Protein AF-A0A0P9FDI2-F1 (afdb_monomer_lite)

InterPro domains:
  IPR050833 Polysaccharide Biosynthesis and Transport [PTHR30250] (7-114)

Organism: NCBI:txid186479

Secondary structure (DSSP, 8-state):
-HHHHHHHHHHHHHHHHHHHHHHHHHHT-GGGGGGHHHHHHHTHHHHHHHHHHHHHHHHHHTT-HHHHHHHHHHHHHHHHHHHHHHHHHHHHHHHHHHHHHHHHHHHHHHHHHHHHHHHHHT-

Radius of gyration: 17.06 Å; chains: 1; bounding box: 35×31×55 Å

Sequence (123 aa):
MAVGAVLYGLIVLIGLWFFGEVIIRTLFGVDYLAALPLIKVMSLVPLLKSGSFVCVTVILSLNRQKLRVGLQAIVTIVSVIGGFVIIPIFGLYGAVLLYVFIEGLIFFLYTGSVIYLLRGEWK

Foldseek 3Di:
DLVVLQVQLVCQLVCCVVCVVVVCCVPPNDVCPVCSVLSNLCSNLSNLVSLLVVLVVLCVVVVVVVLVVVLVVVLVVQLVVQCVPQCVPPNPSSNSVSSSVSSVSSSVSSVVVSVVVVVVVVD

pLDDT: mean 79.62, std 8.44, range [47.03, 93.0]

Structure (mmCIF, N/CA/C/O backbone):
data_AF-A0A0P9FDI2-F1
#
_entry.id   AF-A0A0P9FDI2-F1
#
loop_
_atom_site.group_PDB
_atom_site.id
_atom_site.type_symbol
_atom_site.label_atom_id
_atom_site.label_alt_id
_atom_site.label_comp_id
_atom_site.label_asym_id
_atom_site.label_entity_id
_atom_site.label_seq_id
_atom_site.pdbx_PDB_ins_code
_atom_site.Cartn_x
_atom_site.Cartn_y
_atom_site.Cartn_z
_atom_site.occupancy
_atom_site.B_iso_or_equiv
_atom_site.auth_seq_id
_atom_site.auth_comp_id
_atom_site.auth_asym_id
_atom_site.auth_atom_id
_atom_site.pdbx_PDB_model_num
ATOM 1 N N . MET A 1 1 ? -17.201 -12.821 3.653 1.00 58.34 1 MET A N 1
ATOM 2 C CA . MET A 1 1 ? -16.628 -11.663 2.924 1.00 58.34 1 MET A CA 1
ATOM 3 C C . MET A 1 1 ? -15.095 -11.674 2.890 1.00 58.34 1 MET A C 1
ATOM 5 O O . MET A 1 1 ? -14.554 -11.520 1.807 1.00 58.34 1 MET A O 1
ATOM 9 N N . ALA A 1 2 ? -14.387 -11.942 3.999 1.00 62.75 2 ALA A N 1
ATOM 10 C CA . ALA A 1 2 ? -12.912 -11.971 4.022 1.00 62.75 2 ALA A CA 1
ATOM 11 C C . ALA A 1 2 ? -12.263 -13.011 3.077 1.00 62.75 2 ALA A C 1
ATOM 13 O O . ALA A 1 2 ? -11.322 -12.688 2.362 1.00 62.75 2 ALA A O 1
ATOM 14 N N . VAL A 1 3 ? -12.811 -14.231 3.008 1.00 67.12 3 VAL A N 1
ATOM 15 C CA . VAL A 1 3 ? -12.283 -15.316 2.151 1.00 67.12 3 VAL A CA 1
ATOM 16 C C . VAL A 1 3 ? -12.328 -14.956 0.660 1.00 67.12 3 VAL A C 1
ATOM 18 O O . VAL A 1 3 ? -11.386 -15.242 -0.069 1.00 67.12 3 VAL A O 1
ATOM 21 N N . GLY A 1 4 ? -13.384 -14.266 0.211 1.00 71.44 4 GLY A N 1
ATOM 22 C CA . GLY A 1 4 ? -13.518 -13.831 -1.185 1.00 71.44 4 GLY A CA 1
ATOM 23 C C . GLY A 1 4 ? -12.494 -12.766 -1.582 1.00 71.44 4 GLY A C 1
ATOM 24 O O . GLY A 1 4 ? -11.965 -12.811 -2.687 1.00 71.44 4 GLY A O 1
ATOM 25 N N . ALA A 1 5 ? -12.157 -11.851 -0.667 1.00 67.88 5 ALA A N 1
ATOM 26 C CA . ALA A 1 5 ? -11.123 -10.848 -0.903 1.00 67.88 5 ALA A CA 1
ATOM 27 C C . ALA A 1 5 ? -9.730 -11.488 -1.004 1.00 67.88 5 ALA A C 1
ATOM 29 O O . ALA A 1 5 ? -8.981 -11.178 -1.925 1.00 67.88 5 ALA A O 1
ATOM 30 N N . VAL A 1 6 ? -9.422 -12.437 -0.113 1.00 70.75 6 VAL A N 1
ATOM 31 C CA . VAL A 1 6 ? -8.155 -13.181 -0.148 1.00 70.75 6 VAL A CA 1
ATOM 32 C C . VAL A 1 6 ? -8.038 -14.001 -1.433 1.00 70.75 6 VAL A C 1
ATOM 34 O O . VAL A 1 6 ? -7.006 -13.930 -2.091 1.00 70.75 6 VAL A O 1
ATOM 37 N N . LEU A 1 7 ? -9.096 -14.718 -1.834 1.00 73.44 7 LEU A N 1
ATOM 38 C CA . LEU A 1 7 ? -9.123 -15.476 -3.090 1.00 73.44 7 LEU A CA 1
ATOM 39 C C . LEU A 1 7 ? -8.945 -14.567 -4.308 1.00 73.44 7 LEU A C 1
ATOM 41 O O . LEU A 1 7 ? -8.152 -14.892 -5.185 1.00 73.44 7 LEU A O 1
ATOM 45 N N . TYR A 1 8 ? -9.615 -13.413 -4.347 1.00 75.06 8 TYR A N 1
ATOM 46 C CA . TYR A 1 8 ? -9.427 -12.430 -5.413 1.00 75.06 8 TYR A CA 1
ATOM 47 C C . TYR A 1 8 ? -7.976 -11.935 -5.475 1.00 75.06 8 TYR A C 1
ATOM 49 O O . TYR A 1 8 ? -7.361 -11.967 -6.538 1.00 75.06 8 TYR A O 1
ATOM 57 N N . GLY A 1 9 ? -7.396 -11.544 -4.334 1.00 70.44 9 GLY A N 1
ATOM 58 C CA . GLY A 1 9 ? -6.001 -11.107 -4.255 1.00 70.44 9 GLY A CA 1
ATOM 59 C C . GLY A 1 9 ? -5.014 -12.182 -4.720 1.00 70.44 9 GLY A C 1
ATOM 60 O O . GLY A 1 9 ? -4.094 -11.881 -5.475 1.00 70.44 9 GLY A O 1
ATOM 61 N N . LEU A 1 10 ? -5.238 -13.439 -4.330 1.00 74.88 10 LEU A N 1
ATOM 62 C CA . LEU A 1 10 ? -4.418 -14.587 -4.729 1.00 74.88 10 LEU A CA 1
ATOM 63 C C . LEU A 1 10 ? -4.541 -14.907 -6.221 1.00 74.88 10 LEU A C 1
ATOM 65 O O . LEU A 1 10 ? -3.525 -15.094 -6.884 1.00 74.88 10 LEU A O 1
ATOM 69 N N . ILE A 1 11 ? -5.763 -14.934 -6.761 1.00 81.56 11 ILE A N 1
ATOM 70 C CA . ILE A 1 11 ? -6.021 -15.208 -8.182 1.00 81.56 11 ILE A CA 1
ATOM 71 C C . ILE A 1 11 ? -5.384 -14.125 -9.053 1.00 81.56 11 ILE A C 1
ATOM 73 O O . ILE A 1 11 ? -4.735 -14.444 -10.045 1.00 81.56 11 ILE A O 1
ATOM 77 N N . VAL A 1 12 ? -5.521 -12.854 -8.671 1.00 75.94 12 VAL A N 1
ATOM 78 C CA . VAL A 1 12 ? -4.928 -11.735 -9.412 1.00 75.94 12 VAL A CA 1
ATOM 79 C C . VAL A 1 12 ? -3.402 -11.763 -9.314 1.00 75.94 12 VAL A C 1
ATOM 81 O O . VAL A 1 12 ? -2.737 -11.558 -10.325 1.00 75.94 12 VAL A O 1
ATOM 84 N N . LEU A 1 13 ? -2.833 -12.075 -8.145 1.00 76.56 13 LEU A N 1
ATOM 85 C CA . LEU A 1 13 ? -1.382 -12.191 -7.975 1.00 76.56 13 LEU A CA 1
ATOM 86 C C . LEU A 1 13 ? -0.802 -13.334 -8.818 1.00 76.56 13 LEU A C 1
ATOM 88 O O . LEU A 1 13 ? 0.151 -13.116 -9.561 1.00 76.56 13 LEU A O 1
ATOM 92 N N . ILE A 1 14 ? -1.395 -14.529 -8.752 1.00 77.50 14 ILE A N 1
ATOM 93 C CA . ILE A 1 14 ? -0.956 -15.696 -9.533 1.00 77.50 14 ILE A CA 1
ATOM 94 C C . ILE A 1 14 ? -1.161 -15.441 -11.031 1.00 77.50 14 ILE A C 1
ATOM 96 O O . ILE A 1 14 ? -0.267 -15.714 -11.833 1.00 77.50 14 ILE A O 1
ATOM 100 N N . GLY A 1 15 ? -2.307 -14.869 -11.404 1.00 75.81 15 GLY A N 1
ATOM 101 C CA . GLY A 1 15 ? -2.647 -14.534 -12.782 1.00 75.81 15 GLY A CA 1
ATOM 102 C C . GLY A 1 15 ? -1.665 -13.540 -13.394 1.00 75.81 15 GLY A C 1
ATOM 103 O O . GLY A 1 15 ? -1.127 -13.802 -14.463 1.00 75.81 15 GLY A O 1
ATOM 104 N N . LEU A 1 16 ? -1.351 -12.438 -12.707 1.00 71.19 16 LEU A N 1
ATOM 105 C CA . LEU A 1 16 ? -0.369 -11.468 -13.200 1.00 71.19 16 LEU A CA 1
ATOM 106 C C . LEU A 1 16 ? 1.062 -12.009 -13.196 1.00 71.19 16 LEU A C 1
ATOM 108 O O . LEU A 1 16 ? 1.839 -11.648 -14.077 1.00 71.19 16 LEU A O 1
ATOM 112 N N . TRP A 1 17 ? 1.424 -12.876 -12.251 1.00 70.88 17 TRP A N 1
ATOM 113 C CA . TRP A 1 17 ? 2.773 -13.437 -12.210 1.00 70.88 17 TRP A CA 1
ATOM 114 C C . TRP A 1 17 ? 3.027 -14.413 -13.366 1.00 70.88 17 TRP A C 1
ATOM 116 O O . TRP A 1 17 ? 4.087 -14.347 -13.990 1.00 70.88 17 TRP A O 1
ATOM 126 N N . PHE A 1 18 ? 2.061 -15.289 -13.671 1.00 72.31 18 PHE A N 1
ATOM 127 C CA . PHE A 1 18 ? 2.186 -16.294 -14.733 1.00 72.31 18 PHE A CA 1
ATOM 128 C C . PHE A 1 18 ? 1.786 -15.774 -16.118 1.00 72.31 18 PHE A C 1
ATOM 130 O O . PHE A 1 18 ? 2.472 -16.058 -17.094 1.00 72.31 18 PHE A O 1
ATOM 137 N N . PHE A 1 19 ? 0.710 -14.991 -16.220 1.00 74.25 19 PHE A N 1
ATOM 138 C CA . PHE A 1 19 ? 0.191 -14.492 -17.500 1.00 74.25 19 PHE A CA 1
ATOM 139 C C . PHE A 1 19 ? 0.591 -13.047 -17.807 1.00 74.25 19 PHE A C 1
ATOM 141 O O . PHE A 1 19 ? 0.256 -12.552 -18.880 1.00 74.25 19 PHE A O 1
ATOM 148 N N . GLY A 1 20 ? 1.331 -12.365 -16.927 1.00 66.25 20 GLY A N 1
ATOM 149 C CA . GLY A 1 20 ? 1.737 -10.972 -17.140 1.00 66.25 20 GLY A CA 1
ATOM 150 C C . GLY A 1 20 ? 2.474 -10.751 -18.462 1.00 66.25 20 GLY A C 1
ATOM 151 O O . GLY A 1 20 ? 2.195 -9.783 -19.162 1.00 66.25 20 GLY A O 1
ATOM 152 N N . GLU A 1 21 ? 3.346 -11.682 -18.860 1.00 67.56 21 GLU A N 1
ATOM 153 C CA . GLU A 1 21 ? 4.055 -11.592 -20.142 1.00 67.56 21 GLU A CA 1
ATOM 154 C C . GLU A 1 21 ? 3.125 -11.728 -21.350 1.00 67.56 21 GLU A C 1
ATOM 156 O O . GLU A 1 21 ? 3.236 -10.956 -22.303 1.00 67.56 21 GLU A O 1
ATOM 161 N N . VAL A 1 22 ? 2.174 -12.661 -21.291 1.00 73.38 22 VAL A N 1
ATOM 162 C CA . VAL A 1 22 ? 1.175 -12.860 -22.347 1.00 73.38 22 VAL A CA 1
ATOM 163 C C . VAL A 1 22 ? 0.291 -11.619 -22.458 1.00 73.38 22 VAL A C 1
ATOM 165 O O . VAL A 1 22 ? 0.114 -11.088 -23.548 1.00 73.38 22 VAL A O 1
ATOM 168 N N . ILE A 1 23 ? -0.196 -11.089 -21.337 1.00 71.50 23 ILE A N 1
ATOM 169 C CA . ILE A 1 23 ? -1.062 -9.903 -21.293 1.00 71.50 23 ILE A CA 1
ATOM 170 C C . ILE A 1 23 ? -0.357 -8.686 -21.911 1.00 71.50 23 ILE A C 1
ATOM 172 O O . ILE A 1 23 ? -0.930 -8.032 -22.780 1.00 71.50 23 ILE A O 1
ATOM 176 N N . ILE A 1 24 ? 0.894 -8.410 -21.524 1.00 70.69 24 ILE A N 1
ATOM 177 C CA . ILE A 1 24 ? 1.653 -7.253 -22.032 1.00 70.69 24 ILE A CA 1
ATOM 178 C C . ILE A 1 24 ? 1.930 -7.400 -23.526 1.00 70.69 24 ILE A C 1
ATOM 180 O O . ILE A 1 24 ? 1.670 -6.470 -24.287 1.00 70.69 24 ILE A O 1
ATOM 184 N N . ARG A 1 25 ? 2.402 -8.572 -23.968 1.00 72.62 25 ARG A N 1
ATOM 185 C CA . ARG A 1 25 ? 2.685 -8.811 -25.390 1.00 72.62 25 ARG A CA 1
ATOM 186 C C . ARG A 1 25 ? 1.435 -8.681 -26.258 1.00 72.62 25 ARG A C 1
ATOM 188 O O . ARG A 1 25 ? 1.541 -8.179 -27.369 1.00 72.62 25 ARG A O 1
ATOM 195 N N . THR A 1 26 ? 0.274 -9.113 -25.759 1.00 75.75 26 THR A N 1
ATOM 196 C CA . THR A 1 26 ? -0.976 -9.113 -26.539 1.00 75.75 26 THR A CA 1
ATOM 197 C C . THR A 1 26 ? -1.648 -7.738 -26.570 1.00 75.75 26 THR A C 1
ATOM 199 O O . THR A 1 26 ? -2.206 -7.365 -27.595 1.00 75.75 26 THR A O 1
ATOM 202 N N . LEU A 1 27 ? -1.600 -6.976 -25.470 1.00 75.88 27 LEU A N 1
ATOM 203 C CA . LEU A 1 27 ? -2.260 -5.665 -25.371 1.00 75.88 27 LEU A CA 1
ATOM 204 C C . LEU A 1 27 ? -1.376 -4.493 -25.809 1.00 75.88 27 LEU A C 1
ATOM 206 O O . LEU A 1 27 ? -1.887 -3.542 -26.389 1.00 75.88 27 LEU A O 1
ATOM 210 N N . PHE A 1 28 ? -0.077 -4.539 -25.503 1.00 73.06 28 PHE A N 1
ATOM 211 C CA . PHE A 1 28 ? 0.841 -3.405 -25.675 1.00 73.06 28 PHE A CA 1
ATOM 212 C C . PHE A 1 28 ? 1.968 -3.677 -26.678 1.00 73.06 28 PHE A C 1
ATOM 214 O O . PHE A 1 28 ? 2.551 -2.734 -27.204 1.00 73.06 28 PHE A O 1
ATOM 221 N N . GLY A 1 29 ? 2.257 -4.942 -26.987 1.00 76.19 29 GLY A N 1
ATOM 222 C CA . GLY A 1 29 ? 3.320 -5.323 -27.917 1.00 76.19 29 GLY A CA 1
ATOM 223 C C . GLY A 1 29 ? 4.679 -5.552 -27.246 1.00 76.19 29 GLY A C 1
ATOM 224 O O . GLY A 1 29 ? 4.844 -5.435 -26.031 1.00 76.19 29 GLY A O 1
ATOM 225 N N . VAL A 1 30 ? 5.665 -5.948 -28.055 1.00 70.88 30 VAL A N 1
ATOM 226 C CA . VAL A 1 30 ? 6.969 -6.470 -27.596 1.00 70.88 30 VAL A CA 1
ATOM 227 C C . VAL A 1 30 ? 7.869 -5.372 -27.007 1.00 70.88 30 VAL A C 1
ATOM 229 O O . VAL A 1 30 ? 8.671 -5.644 -26.115 1.00 70.88 30 VAL A O 1
ATOM 232 N N . ASP A 1 31 ? 7.679 -4.118 -27.419 1.00 69.00 31 ASP A N 1
ATOM 233 C CA . ASP A 1 31 ? 8.459 -2.970 -26.933 1.00 69.00 31 ASP A CA 1
ATOM 234 C C . ASP A 1 31 ? 8.197 -2.643 -25.450 1.00 69.00 31 ASP A C 1
ATOM 236 O O . ASP A 1 31 ? 9.027 -2.032 -24.777 1.00 69.00 31 ASP A O 1
ATOM 240 N N . TYR A 1 32 ? 7.076 -3.118 -24.895 1.00 65.06 32 TYR A N 1
ATOM 241 C CA . TYR A 1 32 ? 6.703 -2.915 -23.491 1.00 65.06 32 TYR A CA 1
ATOM 242 C C . TYR A 1 32 ? 7.176 -4.035 -22.557 1.00 65.06 32 TYR A C 1
ATOM 244 O O . TYR A 1 32 ? 6.870 -4.020 -21.362 1.00 65.06 32 TYR A O 1
ATOM 252 N N . LEU A 1 33 ? 7.987 -4.979 -23.049 1.00 67.06 33 LEU A N 1
ATOM 253 C CA . LEU A 1 33 ? 8.592 -6.016 -22.207 1.00 67.06 33 LEU A CA 1
ATOM 254 C C . LEU A 1 33 ? 9.496 -5.436 -21.106 1.00 67.06 33 LEU A C 1
ATOM 256 O O . LEU A 1 33 ? 9.644 -6.054 -20.057 1.00 67.06 33 LEU A O 1
ATOM 260 N N . ALA A 1 34 ? 10.029 -4.221 -21.269 1.00 73.31 34 ALA A N 1
ATOM 261 C CA . ALA A 1 34 ? 10.771 -3.535 -20.208 1.00 73.31 34 ALA A CA 1
ATOM 262 C C . ALA A 1 34 ? 9.911 -3.205 -18.962 1.00 73.31 34 ALA A C 1
ATOM 264 O O . ALA A 1 34 ? 10.457 -3.000 -17.879 1.00 73.31 34 ALA A O 1
ATOM 265 N N . ALA A 1 35 ? 8.574 -3.192 -19.081 1.00 71.62 35 ALA A N 1
ATOM 266 C CA . ALA A 1 35 ? 7.643 -2.932 -17.978 1.00 71.62 35 ALA A CA 1
ATOM 267 C C . ALA A 1 35 ? 7.263 -4.190 -17.169 1.00 71.62 35 ALA A C 1
ATOM 269 O O . ALA A 1 35 ? 6.697 -4.075 -16.081 1.00 71.62 35 ALA A O 1
ATOM 270 N N . LEU A 1 36 ? 7.599 -5.395 -17.651 1.00 73.38 36 LEU A N 1
ATOM 271 C CA . LEU A 1 36 ? 7.329 -6.659 -16.951 1.00 73.38 36 LEU A CA 1
ATOM 272 C C . LEU A 1 36 ? 7.803 -6.695 -15.488 1.00 73.38 36 LEU A C 1
ATOM 274 O O . LEU A 1 36 ? 7.015 -7.102 -14.630 1.00 73.38 36 LEU A O 1
ATOM 278 N N . PRO A 1 37 ? 9.054 -6.306 -15.160 1.00 76.19 37 PRO A N 1
ATOM 279 C CA . PRO A 1 37 ? 9.517 -6.329 -13.775 1.00 76.19 37 PRO A CA 1
ATOM 280 C C . PRO A 1 37 ? 8.720 -5.368 -12.885 1.00 76.19 37 PRO A C 1
ATOM 282 O O . PRO A 1 37 ? 8.412 -5.711 -11.746 1.00 76.19 37 PRO A O 1
ATOM 285 N N . LEU A 1 38 ? 8.307 -4.211 -13.409 1.00 76.12 38 LEU A N 1
ATOM 286 C CA . LEU A 1 38 ? 7.479 -3.248 -12.679 1.00 76.12 38 LEU A CA 1
ATOM 287 C C . LEU A 1 38 ? 6.077 -3.805 -12.400 1.00 76.12 38 LEU A C 1
ATOM 289 O O . LEU A 1 38 ? 5.563 -3.674 -11.292 1.00 76.12 38 LEU A O 1
ATOM 293 N N . ILE A 1 39 ? 5.485 -4.496 -13.375 1.00 74.62 39 ILE A N 1
ATOM 294 C CA . ILE A 1 39 ? 4.162 -5.115 -13.240 1.00 74.62 39 ILE A CA 1
ATOM 295 C C . ILE A 1 39 ? 4.178 -6.256 -12.213 1.00 74.62 39 ILE A C 1
ATOM 297 O O . ILE A 1 39 ? 3.244 -6.372 -11.420 1.00 74.62 39 ILE A O 1
ATOM 301 N N . LYS A 1 40 ? 5.258 -7.045 -12.152 1.00 76.38 40 LYS A N 1
ATOM 302 C CA . LYS A 1 40 ? 5.444 -8.070 -11.106 1.00 76.38 40 LYS A CA 1
ATOM 303 C C . LYS A 1 40 ? 5.538 -7.470 -9.702 1.00 76.38 40 LYS A C 1
ATOM 305 O O . LYS A 1 40 ? 5.041 -8.054 -8.749 1.00 76.38 40 LYS A O 1
ATOM 310 N N . VAL A 1 41 ? 6.144 -6.294 -9.551 1.00 78.62 41 VAL A N 1
ATOM 311 C CA . VAL A 1 41 ? 6.158 -5.589 -8.259 1.00 78.62 41 VAL A CA 1
ATOM 312 C C . VAL A 1 41 ? 4.758 -5.059 -7.923 1.00 78.62 41 VAL A C 1
ATOM 314 O O . VAL A 1 41 ? 4.295 -5.191 -6.790 1.00 78.62 41 VAL A O 1
ATOM 317 N N . MET A 1 42 ? 4.033 -4.538 -8.916 1.00 76.50 42 MET A N 1
ATOM 318 C CA . MET A 1 42 ? 2.660 -4.057 -8.734 1.00 76.50 42 MET A CA 1
ATOM 319 C C . MET A 1 42 ? 1.637 -5.168 -8.480 1.00 76.50 42 MET A C 1
ATOM 321 O O . MET A 1 42 ? 0.608 -4.890 -7.870 1.00 76.50 42 MET A O 1
ATOM 325 N N . SER A 1 43 ? 1.895 -6.423 -8.859 1.00 76.62 43 SER A N 1
ATOM 326 C CA . SER A 1 43 ? 0.970 -7.532 -8.576 1.00 76.62 43 SER A CA 1
ATOM 327 C C . SER A 1 43 ? 0.832 -7.846 -7.082 1.00 76.62 43 SER A C 1
ATOM 329 O O . SER A 1 43 ? -0.118 -8.521 -6.689 1.00 76.62 43 SER A O 1
ATOM 331 N N . LEU A 1 44 ? 1.729 -7.328 -6.234 1.00 75.69 44 LEU A N 1
ATOM 332 C CA . LEU A 1 44 ? 1.582 -7.381 -4.778 1.00 75.69 44 LEU A CA 1
ATOM 333 C C . LEU A 1 44 ? 0.463 -6.450 -4.271 1.00 75.69 44 LEU A C 1
ATOM 335 O O . LEU A 1 44 ? -0.142 -6.699 -3.227 1.00 75.69 44 LEU A O 1
ATOM 339 N N . VAL A 1 45 ? 0.161 -5.383 -5.018 1.00 82.00 45 VAL A N 1
ATOM 340 C CA . VAL A 1 45 ? -0.818 -4.364 -4.623 1.00 82.00 45 VAL A CA 1
ATOM 341 C C . VAL A 1 45 ? -2.242 -4.910 -4.555 1.00 82.00 45 VAL A C 1
ATOM 343 O O . VAL A 1 45 ? -2.880 -4.687 -3.531 1.00 82.00 45 VAL A O 1
ATOM 346 N N . PRO A 1 46 ? -2.776 -5.638 -5.557 1.00 75.06 46 PRO A N 1
ATOM 347 C CA . PRO A 1 46 ? -4.112 -6.227 -5.470 1.00 75.06 46 PRO A CA 1
ATOM 348 C C . PRO A 1 46 ? -4.331 -7.068 -4.209 1.00 75.06 46 PRO A C 1
ATOM 350 O O . PRO A 1 46 ? -5.407 -7.011 -3.612 1.00 75.06 46 PRO A O 1
ATOM 353 N N . LEU A 1 47 ? -3.303 -7.800 -3.768 1.00 76.12 47 LEU A N 1
ATOM 354 C CA . LEU A 1 47 ? -3.361 -8.587 -2.542 1.00 76.12 47 LEU A CA 1
ATOM 355 C C . LEU A 1 47 ? -3.498 -7.681 -1.309 1.00 76.12 47 LEU A C 1
ATOM 357 O O . LEU A 1 47 ? -4.446 -7.845 -0.540 1.00 76.12 47 LEU A O 1
ATOM 361 N N . LEU A 1 48 ? -2.639 -6.667 -1.168 1.00 79.88 48 LEU A N 1
ATOM 362 C CA . LEU A 1 48 ? -2.724 -5.676 -0.083 1.00 79.88 48 LEU A CA 1
ATOM 363 C C . LEU A 1 48 ? -4.055 -4.905 -0.100 1.00 79.88 48 LEU A C 1
ATOM 365 O O . LEU A 1 48 ? -4.703 -4.722 0.932 1.00 79.88 48 LEU A O 1
ATOM 369 N N . LYS A 1 49 ? -4.515 -4.518 -1.292 1.00 79.19 49 LYS A N 1
ATOM 370 C CA . LYS A 1 49 ? -5.769 -3.794 -1.519 1.00 79.19 49 LYS A CA 1
ATOM 371 C C . LYS A 1 49 ? -6.977 -4.609 -1.076 1.00 79.19 49 LYS A C 1
ATOM 373 O O . LYS A 1 49 ? -7.878 -4.075 -0.431 1.00 79.19 49 LYS A O 1
ATOM 378 N N . SER A 1 50 ? -6.990 -5.901 -1.402 1.00 77.44 50 SER A N 1
ATOM 379 C CA . SER A 1 50 ? -8.078 -6.805 -1.034 1.00 77.44 50 SER A CA 1
ATOM 380 C C . SER A 1 50 ? -8.229 -6.920 0.487 1.00 77.44 50 SER A C 1
ATOM 382 O O . SER A 1 50 ? -9.339 -6.796 1.007 1.00 77.44 50 SER A O 1
ATOM 384 N N . GLY A 1 51 ? -7.118 -7.043 1.220 1.00 78.19 51 GLY A N 1
ATOM 385 C CA . GLY A 1 51 ? -7.123 -7.066 2.683 1.00 78.19 51 GLY A CA 1
ATOM 386 C C . GLY A 1 51 ? -7.551 -5.729 3.297 1.00 78.19 51 GLY A C 1
ATOM 387 O O . GLY A 1 51 ? -8.385 -5.696 4.206 1.00 78.19 51 GLY A O 1
ATOM 388 N N . SER A 1 52 ? -7.056 -4.618 2.746 1.00 81.75 52 SER A N 1
ATOM 389 C CA . SER A 1 52 ? -7.466 -3.264 3.141 1.00 81.75 52 SER A CA 1
ATOM 390 C C . S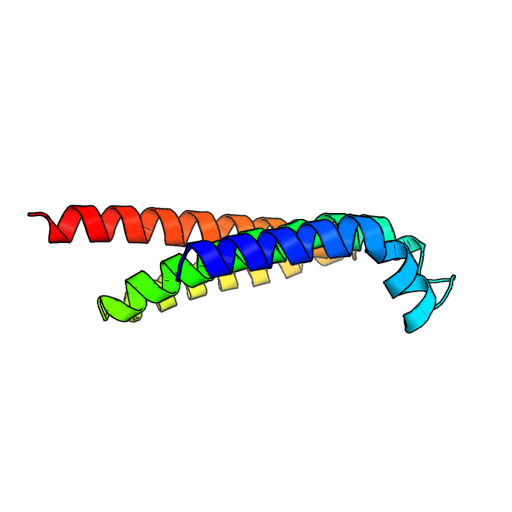ER A 1 52 ? -8.968 -3.050 2.967 1.00 81.75 52 SER A C 1
ATOM 392 O O . SER A 1 52 ? -9.609 -2.446 3.825 1.00 81.75 52 SER A O 1
ATOM 394 N N . PHE A 1 53 ? -9.552 -3.579 1.887 1.00 80.44 53 PHE A N 1
ATOM 395 C CA . PHE A 1 53 ? -10.981 -3.457 1.612 1.00 80.44 53 PHE A CA 1
ATOM 396 C C . PHE A 1 53 ? -11.831 -4.127 2.695 1.00 80.44 53 PHE A C 1
ATOM 398 O O . PHE A 1 53 ? -12.780 -3.518 3.183 1.00 80.44 53 PHE A O 1
ATOM 405 N N . VAL A 1 54 ? -11.448 -5.329 3.141 1.00 83.31 54 VAL A N 1
ATOM 406 C CA . VAL A 1 54 ? -12.134 -6.032 4.240 1.00 83.31 54 VAL A CA 1
ATOM 407 C C . VAL A 1 54 ? -12.088 -5.207 5.526 1.00 83.31 54 VAL A C 1
ATOM 409 O O . VAL A 1 54 ? -13.119 -5.018 6.171 1.00 83.31 54 VAL A O 1
ATOM 412 N N . CYS A 1 55 ? -10.915 -4.674 5.880 1.00 79.75 55 CYS A N 1
ATOM 413 C CA . CYS A 1 55 ? -10.751 -3.842 7.073 1.00 79.75 55 CYS A CA 1
ATOM 414 C C . CYS A 1 55 ? -11.619 -2.578 7.006 1.00 79.75 55 CYS A C 1
ATOM 416 O O . CYS A 1 55 ? -12.285 -2.210 7.9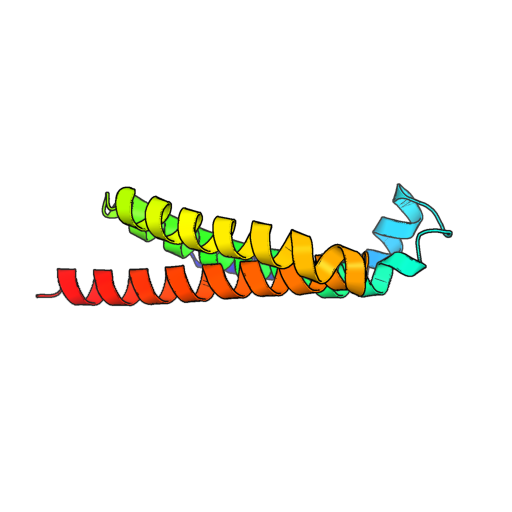73 1.00 79.75 55 CYS A O 1
ATOM 418 N N . VAL A 1 56 ? -11.668 -1.941 5.836 1.00 82.94 56 VAL A N 1
ATOM 419 C CA . VAL A 1 56 ? -12.528 -0.785 5.584 1.00 82.94 56 VAL A CA 1
ATOM 420 C C . VAL A 1 56 ? -14.003 -1.144 5.734 1.00 82.94 56 VAL A C 1
ATOM 422 O O . VAL A 1 56 ? -14.733 -0.376 6.356 1.00 82.94 56 VAL A O 1
ATOM 425 N N . THR A 1 57 ? -14.451 -2.294 5.221 1.00 83.12 57 THR A N 1
ATOM 426 C CA . THR A 1 57 ? -15.836 -2.748 5.404 1.00 83.12 57 THR A CA 1
ATOM 427 C C . THR A 1 57 ? -16.182 -2.865 6.887 1.00 83.12 57 THR A C 1
ATOM 429 O O . THR A 1 57 ? -17.222 -2.358 7.288 1.00 83.12 57 THR A O 1
ATOM 432 N N . VAL A 1 58 ? -15.294 -3.425 7.717 1.00 82.75 58 VAL A N 1
ATOM 433 C CA . VAL A 1 58 ? -15.508 -3.519 9.175 1.00 82.75 58 VAL A CA 1
ATOM 434 C C . VAL A 1 58 ? -15.646 -2.132 9.818 1.00 82.75 58 VAL A C 1
ATOM 436 O O . VAL A 1 58 ? -16.586 -1.893 10.573 1.00 82.75 58 VAL A O 1
ATOM 439 N N . ILE A 1 59 ? -14.764 -1.184 9.481 1.00 82.44 59 ILE A N 1
ATOM 440 C CA . ILE A 1 59 ? -14.824 0.198 10.000 1.00 82.44 59 ILE A CA 1
ATOM 441 C C . ILE A 1 59 ? -16.125 0.900 9.577 1.00 82.44 59 ILE A C 1
ATOM 443 O O . ILE A 1 59 ? -16.716 1.648 10.361 1.00 82.44 59 ILE A O 1
ATOM 447 N N . LEU A 1 60 ? -16.573 0.669 8.339 1.00 83.88 60 LEU A N 1
ATOM 448 C CA . LEU A 1 60 ? -17.826 1.212 7.817 1.00 83.88 60 LEU A CA 1
ATOM 449 C C . LEU A 1 60 ? -19.045 0.598 8.513 1.00 83.88 60 LEU A C 1
ATOM 451 O O . LEU A 1 60 ? -19.957 1.341 8.868 1.00 83.88 60 LEU A O 1
ATOM 455 N N . SER A 1 61 ? -19.039 -0.713 8.768 1.00 84.25 61 SER A N 1
ATOM 456 C CA . SER A 1 61 ? -20.094 -1.403 9.521 1.00 84.25 61 SER A CA 1
ATOM 457 C C . SER A 1 61 ? -20.225 -0.886 10.957 1.00 84.25 61 SER A C 1
ATOM 459 O O . SER A 1 61 ? -21.329 -0.837 11.482 1.00 84.25 61 SER A O 1
ATOM 461 N N . LEU A 1 62 ? -19.124 -0.431 11.563 1.00 83.00 62 LEU A N 1
ATOM 462 C CA . LEU A 1 62 ? -19.094 0.186 12.899 1.00 83.00 62 LEU A CA 1
ATOM 463 C C . LEU A 1 62 ? -19.407 1.698 12.867 1.00 83.00 62 LEU A C 1
ATOM 465 O O . LEU A 1 62 ? -19.251 2.400 13.864 1.00 83.00 62 LEU A O 1
ATOM 469 N N . ASN A 1 63 ? -19.824 2.224 11.710 1.00 82.69 63 ASN A N 1
ATOM 470 C CA . ASN A 1 63 ? -20.167 3.627 11.467 1.00 82.69 63 ASN A CA 1
ATOM 471 C C . ASN A 1 63 ? -19.045 4.636 11.816 1.00 82.69 63 ASN A C 1
ATOM 473 O O . ASN A 1 63 ? -19.281 5.825 12.037 1.00 82.69 63 ASN A O 1
ATOM 477 N N . ARG A 1 64 ? -17.779 4.192 11.829 1.00 82.31 64 ARG A N 1
ATOM 478 C CA . ARG A 1 64 ? -16.597 5.020 12.141 1.00 82.31 64 ARG A CA 1
ATOM 479 C C . ARG A 1 64 ? -15.962 5.612 10.881 1.00 82.31 64 ARG A C 1
ATOM 481 O O . ARG A 1 64 ? -14.744 5.604 10.707 1.00 82.31 64 ARG A O 1
ATOM 488 N N . GLN A 1 65 ? -16.783 6.186 10.004 1.00 82.81 65 GLN A N 1
ATOM 489 C CA . GLN A 1 65 ? -16.341 6.744 8.716 1.00 82.81 65 GLN A CA 1
ATOM 490 C C . GLN A 1 65 ? -15.263 7.829 8.874 1.00 82.81 65 GLN A C 1
ATOM 492 O O . GLN A 1 65 ? -14.314 7.875 8.094 1.00 82.81 65 GLN A O 1
ATOM 497 N N . LYS A 1 66 ? -15.353 8.649 9.932 1.00 83.06 66 LYS A N 1
ATOM 498 C CA . LYS A 1 66 ? -14.365 9.698 10.243 1.00 83.06 66 LYS A CA 1
ATOM 499 C C . LYS A 1 66 ? -12.947 9.140 10.416 1.00 83.06 66 LYS A C 1
ATOM 501 O O . LYS A 1 66 ? -11.992 9.755 9.956 1.00 83.06 66 LYS A O 1
ATOM 506 N N . LEU A 1 67 ? -12.817 7.960 11.028 1.00 82.75 67 LEU A N 1
ATOM 507 C CA . LEU A 1 67 ? -11.528 7.306 11.264 1.00 82.75 67 LEU A CA 1
ATOM 508 C C . LEU A 1 67 ? -10.913 6.857 9.929 1.00 82.75 67 LEU A C 1
ATOM 510 O O . LEU A 1 67 ? -9.755 7.151 9.647 1.00 82.75 67 LEU A O 1
ATOM 514 N N . ARG A 1 68 ? -11.722 6.259 9.045 1.00 83.19 68 ARG A N 1
ATOM 515 C CA . ARG A 1 68 ? -11.295 5.889 7.687 1.00 83.19 68 ARG A CA 1
ATOM 516 C C . ARG A 1 68 ? -10.782 7.094 6.893 1.00 83.19 68 ARG A C 1
ATOM 518 O O . ARG A 1 68 ? -9.733 6.990 6.261 1.00 83.19 68 ARG A O 1
ATOM 525 N N . VAL A 1 69 ? -11.520 8.207 6.917 1.00 87.56 69 VAL A N 1
ATOM 526 C CA . VAL A 1 69 ? -11.154 9.440 6.199 1.00 87.56 69 VAL A CA 1
ATOM 527 C C . VAL A 1 69 ? -9.864 10.034 6.762 1.00 87.56 69 VAL A C 1
ATOM 529 O O . VAL A 1 69 ? -8.992 10.401 5.983 1.00 87.56 69 VAL A O 1
ATOM 532 N N . GLY A 1 70 ? -9.702 10.063 8.089 1.00 88.31 70 GLY A N 1
ATOM 533 C CA . GLY A 1 70 ? -8.475 10.545 8.729 1.00 88.31 70 GLY A CA 1
ATOM 534 C C . GLY A 1 70 ? -7.235 9.749 8.312 1.00 88.31 70 GLY A C 1
ATOM 535 O O . GLY A 1 70 ? -6.240 10.334 7.893 1.00 88.31 70 GLY A O 1
ATOM 536 N N . LEU A 1 71 ? -7.312 8.414 8.341 1.00 88.12 71 LEU A N 1
ATOM 537 C CA . LEU A 1 71 ? -6.205 7.552 7.906 1.00 88.12 71 LEU A CA 1
ATOM 538 C C . LEU A 1 71 ? -5.898 7.716 6.416 1.00 88.12 71 LEU A C 1
ATOM 540 O O . LEU A 1 71 ? -4.735 7.824 6.035 1.00 88.12 71 LEU A O 1
ATOM 544 N N . GLN A 1 72 ? -6.936 7.774 5.576 1.00 89.31 72 GLN A N 1
ATOM 545 C CA . GLN A 1 72 ? -6.775 7.978 4.138 1.00 89.31 72 GLN A CA 1
ATOM 546 C C . GLN A 1 72 ? -6.113 9.327 3.845 1.00 89.31 72 GLN A C 1
ATOM 548 O O . GLN A 1 72 ? -5.231 9.386 2.998 1.00 89.31 72 GLN A O 1
ATOM 553 N N . ALA A 1 73 ? -6.495 10.389 4.559 1.00 90.94 73 ALA A N 1
ATOM 554 C CA . ALA A 1 73 ? -5.918 11.715 4.384 1.00 90.94 73 ALA A CA 1
ATOM 555 C C . ALA A 1 73 ? -4.418 11.727 4.709 1.00 90.94 73 ALA A C 1
ATOM 557 O O . ALA A 1 73 ? -3.629 12.235 3.916 1.00 90.94 73 ALA A O 1
ATOM 558 N N . ILE A 1 74 ? -4.015 11.106 5.825 1.00 90.12 74 ILE A N 1
ATOM 559 C CA . ILE A 1 74 ? -2.599 10.972 6.201 1.00 90.12 74 ILE A CA 1
ATOM 560 C C . ILE A 1 74 ? -1.830 10.239 5.099 1.00 90.12 74 ILE A C 1
ATOM 562 O O . ILE A 1 74 ? -0.814 10.735 4.616 1.00 90.12 74 ILE A O 1
ATOM 566 N N . VAL A 1 75 ? -2.335 9.086 4.654 1.00 91.25 75 VAL A N 1
ATOM 567 C CA . VAL A 1 75 ? -1.685 8.288 3.608 1.00 91.25 75 VAL A CA 1
ATOM 568 C C . VAL A 1 75 ? -1.600 9.054 2.286 1.00 91.25 75 VAL A C 1
ATOM 570 O O . VAL A 1 75 ? -0.569 9.010 1.621 1.00 91.25 75 VAL A O 1
ATOM 573 N N . THR A 1 76 ? -2.639 9.801 1.912 1.00 91.12 76 THR A N 1
ATOM 574 C CA . THR A 1 76 ? -2.630 10.632 0.702 1.00 91.12 76 THR A CA 1
ATOM 575 C C . THR A 1 76 ? -1.601 11.758 0.794 1.00 91.12 76 THR A C 1
ATOM 577 O O . THR A 1 76 ? -0.904 12.007 -0.184 1.00 91.12 76 THR A O 1
ATOM 580 N N . ILE A 1 77 ? -1.429 12.398 1.953 1.00 93.00 77 ILE A N 1
ATOM 581 C CA . ILE A 1 77 ? -0.380 13.412 2.144 1.00 93.00 77 ILE A CA 1
ATOM 582 C C . ILE A 1 77 ? 1.007 12.783 1.970 1.00 93.00 77 ILE A C 1
ATOM 584 O O . ILE A 1 77 ? 1.819 13.301 1.203 1.00 93.00 77 ILE A O 1
ATOM 588 N N . VAL A 1 78 ? 1.258 11.633 2.607 1.00 91.56 78 VAL A N 1
ATOM 589 C CA . VAL A 1 78 ? 2.516 10.887 2.426 1.00 91.56 78 VAL A CA 1
ATOM 590 C C . VAL A 1 78 ? 2.712 10.504 0.957 1.00 91.56 78 VAL A C 1
ATOM 592 O O . VAL A 1 78 ? 3.821 10.611 0.442 1.00 91.56 78 VAL A O 1
ATOM 595 N N . SER A 1 79 ? 1.636 10.134 0.257 1.00 90.62 79 SER A N 1
ATOM 596 C CA . SER A 1 79 ? 1.673 9.810 -1.169 1.00 90.62 79 SER A CA 1
ATOM 597 C C . SER A 1 79 ? 2.100 10.970 -2.041 1.00 90.62 79 SER A C 1
ATOM 599 O O . SER A 1 79 ? 2.911 10.786 -2.945 1.00 90.62 79 SER A O 1
ATOM 601 N N . VAL A 1 80 ? 1.530 12.146 -1.805 1.00 91.94 80 VAL A N 1
ATOM 602 C CA . VAL A 1 80 ? 1.808 13.330 -2.614 1.00 91.94 80 VAL A CA 1
ATOM 603 C C . VAL A 1 80 ? 3.237 13.796 -2.365 1.00 91.94 80 VAL A C 1
ATOM 605 O O . VAL A 1 80 ? 3.986 13.983 -3.320 1.00 91.94 80 VAL A O 1
ATOM 608 N N . ILE A 1 81 ? 3.648 13.903 -1.098 1.00 92.12 81 ILE A N 1
ATOM 609 C CA . ILE A 1 81 ? 5.008 14.321 -0.733 1.00 92.12 81 ILE A CA 1
ATOM 610 C C . ILE A 1 81 ? 6.034 13.315 -1.259 1.00 92.12 81 ILE A C 1
ATOM 612 O O . ILE A 1 81 ? 6.993 13.697 -1.927 1.00 92.12 81 ILE A O 1
ATOM 616 N N . GLY A 1 82 ? 5.809 12.022 -1.012 1.00 87.06 82 GLY A N 1
ATOM 617 C CA . GLY A 1 82 ? 6.671 10.957 -1.513 1.00 87.06 82 GLY A CA 1
ATOM 618 C C . GLY A 1 82 ? 6.761 10.970 -3.036 1.00 87.06 82 GLY A C 1
ATOM 619 O O . GLY A 1 82 ? 7.850 10.812 -3.578 1.00 87.06 82 GLY A O 1
ATOM 620 N N . GLY A 1 83 ? 5.650 11.229 -3.732 1.00 88.06 83 GLY A N 1
ATOM 621 C CA . GLY A 1 83 ? 5.610 11.305 -5.191 1.00 88.06 83 GLY A CA 1
ATOM 622 C C . GLY A 1 83 ? 6.452 12.458 -5.721 1.00 88.06 83 GLY A C 1
ATOM 623 O O . GLY A 1 83 ? 7.298 12.253 -6.586 1.00 88.06 83 GLY A O 1
ATOM 624 N N . PHE A 1 84 ? 6.293 13.651 -5.149 1.00 89.44 84 PHE A N 1
ATOM 625 C CA . PHE A 1 84 ? 7.075 14.824 -5.539 1.00 89.44 84 PHE A CA 1
ATOM 626 C C . PHE A 1 84 ? 8.582 14.656 -5.320 1.00 89.44 84 PHE A C 1
ATOM 628 O O . PHE A 1 84 ? 9.358 15.231 -6.074 1.00 89.44 84 PHE A O 1
ATOM 635 N N . VAL A 1 85 ? 9.005 13.874 -4.323 1.00 89.38 85 VAL A N 1
ATOM 636 C CA . VAL A 1 85 ? 10.430 13.660 -4.019 1.00 89.38 85 VAL A CA 1
ATOM 637 C C . VAL A 1 85 ? 11.019 12.481 -4.799 1.00 89.38 85 VAL A C 1
ATOM 639 O O . VAL A 1 85 ? 12.110 12.586 -5.351 1.00 89.38 85 VAL A O 1
ATOM 642 N N . ILE A 1 86 ? 10.318 11.348 -4.861 1.00 86.44 86 ILE A N 1
ATOM 643 C CA . ILE A 1 86 ? 10.871 10.084 -5.372 1.00 86.44 86 ILE A CA 1
ATOM 644 C C . ILE A 1 86 ? 10.779 9.994 -6.898 1.00 86.44 86 ILE A C 1
ATOM 646 O O . ILE A 1 86 ? 11.701 9.475 -7.527 1.00 86.44 86 ILE A O 1
ATOM 650 N N . ILE A 1 87 ? 9.706 10.513 -7.506 1.00 85.56 87 ILE A N 1
ATOM 651 C CA . ILE A 1 87 ? 9.512 10.471 -8.964 1.00 85.56 87 ILE A CA 1
ATOM 652 C C . ILE A 1 87 ? 10.628 11.209 -9.726 1.00 85.56 87 ILE A C 1
ATOM 654 O O . ILE A 1 87 ? 11.144 10.623 -10.677 1.00 85.56 87 ILE A O 1
ATOM 658 N N . PRO A 1 88 ? 11.070 12.429 -9.350 1.00 84.44 88 PRO A N 1
ATOM 659 C CA . PRO A 1 88 ? 12.145 13.097 -10.088 1.00 84.44 88 PRO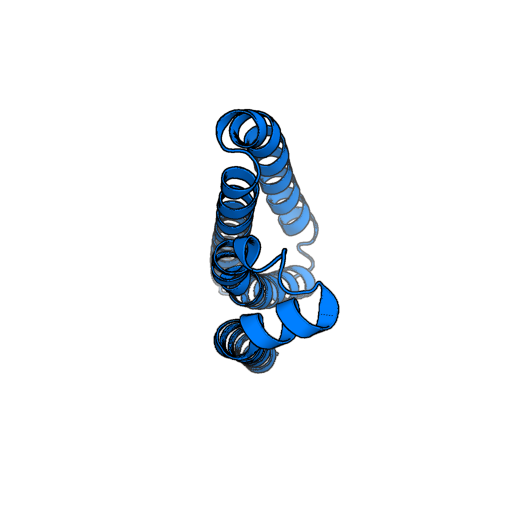 A CA 1
ATOM 660 C C . PRO A 1 88 ? 13.517 12.424 -9.931 1.00 84.44 88 PRO A C 1
ATOM 662 O O . PRO A 1 88 ? 14.359 12.585 -10.808 1.00 84.44 88 PRO A O 1
ATOM 665 N N . ILE A 1 89 ? 13.752 11.665 -8.853 1.00 85.88 89 ILE A N 1
ATOM 666 C CA . ILE A 1 89 ? 15.051 11.022 -8.584 1.00 85.88 89 ILE A CA 1
ATOM 667 C C . ILE A 1 89 ? 15.133 9.627 -9.222 1.00 85.88 89 ILE A C 1
ATOM 669 O O . ILE A 1 89 ? 16.136 9.285 -9.840 1.00 85.88 89 ILE A O 1
ATOM 673 N N . PHE A 1 90 ? 14.083 8.812 -9.076 1.00 81.06 90 PHE A N 1
ATOM 674 C CA . PHE A 1 90 ? 14.073 7.392 -9.466 1.00 81.06 90 PHE A CA 1
ATOM 675 C C . PHE A 1 90 ? 13.158 7.084 -10.662 1.00 81.06 90 PHE A C 1
ATOM 677 O O . PHE A 1 90 ? 13.033 5.925 -11.073 1.00 81.06 90 PHE A O 1
ATOM 684 N N . GLY A 1 91 ? 12.487 8.099 -11.210 1.00 83.19 91 GLY A N 1
ATOM 685 C CA . GLY A 1 91 ? 11.588 7.961 -12.347 1.00 83.19 91 GLY A CA 1
ATOM 686 C C . GLY A 1 91 ? 10.473 6.942 -12.099 1.00 83.19 91 GLY A C 1
ATOM 687 O O . GLY A 1 91 ? 9.840 6.893 -11.042 1.00 83.19 91 GLY A O 1
ATOM 688 N N . LEU A 1 92 ? 10.242 6.096 -13.101 1.00 81.12 92 LEU A N 1
ATOM 689 C CA . LEU A 1 92 ? 9.123 5.151 -13.153 1.00 81.12 92 LEU A CA 1
ATOM 690 C C . LEU A 1 92 ? 9.250 4.017 -12.116 1.00 81.12 92 LEU A C 1
ATOM 692 O O . LEU A 1 92 ? 8.256 3.615 -11.514 1.00 81.12 92 LEU A O 1
ATOM 696 N N . TYR A 1 93 ? 10.475 3.562 -11.831 1.00 80.44 93 TYR A N 1
ATOM 697 C CA . TYR A 1 93 ? 10.737 2.575 -10.775 1.00 80.44 93 TYR A CA 1
ATOM 698 C C . TYR A 1 93 ? 10.421 3.124 -9.381 1.00 80.44 93 TYR A C 1
ATOM 700 O O . TYR A 1 93 ? 9.811 2.430 -8.566 1.00 80.44 93 TYR A O 1
ATOM 708 N N . GLY A 1 94 ? 10.781 4.385 -9.126 1.00 80.75 94 GLY A N 1
ATOM 709 C CA . GLY A 1 94 ? 10.461 5.067 -7.874 1.00 80.75 94 GLY A CA 1
ATOM 710 C C . GLY A 1 94 ? 8.959 5.201 -7.643 1.00 80.75 94 GLY A C 1
ATOM 711 O O . GLY A 1 94 ? 8.483 4.947 -6.539 1.00 80.75 94 GLY A O 1
ATOM 712 N N . ALA A 1 95 ? 8.203 5.528 -8.695 1.00 83.06 95 ALA A N 1
ATOM 713 C CA . ALA A 1 95 ? 6.747 5.624 -8.629 1.00 83.06 95 ALA A CA 1
ATOM 714 C C . ALA A 1 95 ? 6.094 4.287 -8.238 1.00 83.06 95 ALA A C 1
ATOM 716 O O . ALA A 1 95 ? 5.212 4.252 -7.380 1.00 83.06 95 ALA A O 1
ATOM 717 N N . VAL A 1 96 ? 6.555 3.179 -8.827 1.00 84.94 96 VAL A N 1
ATOM 718 C CA . VAL A 1 96 ? 6.029 1.841 -8.526 1.00 84.94 96 VAL A CA 1
ATOM 719 C C . VAL A 1 96 ? 6.350 1.416 -7.096 1.00 84.94 96 VAL A C 1
ATOM 721 O O . VAL A 1 96 ? 5.453 0.970 -6.382 1.00 84.94 96 VAL A O 1
ATOM 724 N N . LEU A 1 97 ? 7.596 1.591 -6.647 1.00 85.00 97 LEU A N 1
ATOM 725 C CA . LEU A 1 97 ? 7.988 1.254 -5.275 1.00 85.00 97 LEU A CA 1
ATOM 726 C C . LEU A 1 97 ? 7.229 2.086 -4.241 1.00 85.00 97 LEU A C 1
ATOM 728 O O . LEU A 1 97 ? 6.738 1.539 -3.255 1.00 85.00 97 LEU A O 1
ATOM 732 N N . LEU A 1 98 ? 7.083 3.389 -4.490 1.00 87.69 98 LEU A N 1
ATOM 733 C CA . LEU A 1 98 ? 6.295 4.271 -3.640 1.00 87.69 98 LEU A CA 1
ATOM 734 C C . LEU A 1 98 ? 4.837 3.805 -3.558 1.00 87.69 98 LEU A C 1
ATOM 736 O O . LEU A 1 98 ? 4.262 3.775 -2.475 1.00 87.69 98 LEU A O 1
ATOM 740 N N . TYR A 1 99 ? 4.245 3.403 -4.680 1.00 86.50 99 TYR A N 1
ATOM 741 C CA . TYR A 1 99 ? 2.869 2.923 -4.702 1.00 86.50 99 TYR A CA 1
ATOM 742 C C . TYR A 1 99 ? 2.682 1.640 -3.880 1.00 86.50 99 TYR A C 1
ATOM 744 O O . TYR A 1 99 ? 1.762 1.562 -3.065 1.00 86.50 99 TYR A O 1
ATOM 752 N N . VAL A 1 100 ? 3.589 0.664 -4.017 1.00 87.19 100 VAL A N 1
ATOM 753 C CA . VAL A 1 100 ? 3.574 -0.551 -3.181 1.00 87.19 100 VAL A CA 1
ATOM 754 C C . VAL A 1 100 ? 3.750 -0.204 -1.706 1.00 87.19 100 VAL A C 1
ATOM 756 O O . VAL A 1 100 ? 3.034 -0.738 -0.861 1.00 87.19 100 VAL A O 1
ATOM 759 N N . PHE A 1 101 ? 4.664 0.716 -1.388 1.00 89.50 101 PHE A N 1
ATOM 760 C CA . PHE A 1 101 ? 4.888 1.168 -0.019 1.00 89.50 101 PHE A CA 1
ATOM 761 C C . PHE A 1 101 ? 3.631 1.800 0.588 1.00 89.50 101 PHE A C 1
ATOM 763 O O . PHE A 1 101 ? 3.278 1.498 1.724 1.00 89.50 101 PHE A O 1
ATOM 770 N N . ILE A 1 102 ? 2.920 2.630 -0.172 1.00 90.19 102 ILE A N 1
ATOM 771 C CA . ILE A 1 102 ? 1.699 3.311 0.274 1.00 90.19 102 ILE A CA 1
ATOM 772 C C . ILE A 1 102 ? 0.554 2.331 0.491 1.00 90.19 102 ILE A C 1
ATOM 774 O O . ILE A 1 102 ? -0.174 2.449 1.476 1.00 90.19 102 ILE A O 1
ATOM 778 N N . GLU A 1 103 ? 0.408 1.346 -0.391 1.00 86.69 103 GLU A N 1
ATOM 779 C CA . GLU A 1 103 ? -0.590 0.291 -0.213 1.00 86.69 103 GLU A CA 1
ATOM 780 C C . GLU A 1 103 ? -0.248 -0.638 0.957 1.00 86.69 103 GLU A C 1
ATOM 782 O O . GLU A 1 103 ? -1.136 -1.077 1.686 1.00 86.69 103 GLU A O 1
ATOM 787 N N . GLY A 1 104 ? 1.037 -0.875 1.221 1.00 87.69 104 GLY A N 1
ATOM 788 C CA . GLY A 1 104 ? 1.472 -1.533 2.451 1.00 87.69 104 GLY A CA 1
ATOM 789 C C . GLY A 1 104 ? 1.125 -0.699 3.685 1.00 87.69 104 GLY A C 1
ATOM 790 O O . GLY A 1 104 ? 0.505 -1.195 4.626 1.00 87.69 104 GLY A O 1
ATOM 791 N N . LEU A 1 105 ? 1.468 0.589 3.664 1.00 89.56 105 LEU A N 1
ATOM 792 C CA . LEU A 1 105 ? 1.227 1.526 4.757 1.00 89.56 105 LEU A CA 1
ATOM 793 C C . LEU A 1 105 ? -0.265 1.586 5.109 1.00 89.56 105 LEU A C 1
ATOM 795 O O . LEU A 1 105 ? -0.633 1.380 6.266 1.00 89.56 105 LEU A O 1
ATOM 799 N N . ILE A 1 106 ? -1.139 1.792 4.118 1.00 88.88 106 ILE A N 1
ATOM 800 C CA . ILE A 1 106 ? -2.582 1.880 4.360 1.00 88.88 106 ILE A CA 1
ATOM 801 C C . ILE A 1 106 ? -3.154 0.572 4.913 1.00 88.88 106 ILE A C 1
ATOM 803 O O . ILE A 1 106 ? -3.997 0.604 5.812 1.00 88.88 106 ILE A O 1
ATOM 807 N N . PHE A 1 107 ? -2.651 -0.570 4.440 1.00 86.19 107 PHE A N 1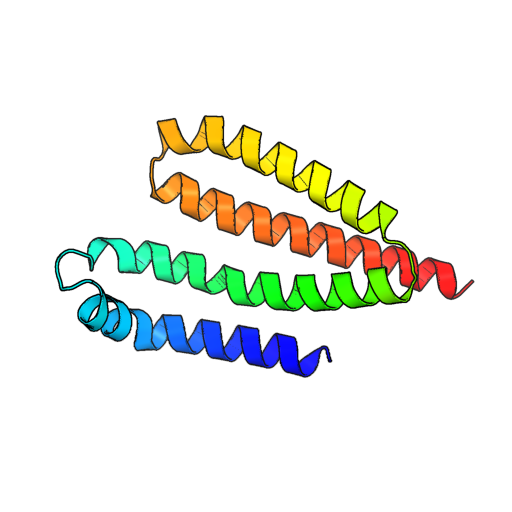
ATOM 808 C CA . PHE A 1 107 ? -3.048 -1.882 4.933 1.00 86.19 107 PHE A CA 1
ATOM 809 C C . PHE A 1 107 ? -2.706 -2.059 6.417 1.00 86.19 107 PHE A C 1
ATOM 811 O O . PHE A 1 107 ? -3.564 -2.473 7.204 1.00 86.19 107 PHE A O 1
ATOM 818 N N . PHE A 1 108 ? -1.494 -1.680 6.831 1.00 88.62 108 PHE A N 1
ATOM 819 C CA . PHE A 1 108 ? -1.088 -1.726 8.238 1.00 88.62 108 PHE A CA 1
ATOM 820 C C . PHE A 1 108 ? -1.924 -0.787 9.117 1.00 88.62 108 PHE A C 1
ATOM 822 O O . PHE A 1 108 ? -2.406 -1.203 10.173 1.00 88.62 108 PHE A O 1
ATOM 829 N N . LEU A 1 109 ? -2.157 0.452 8.673 1.00 87.38 109 LEU A N 1
ATOM 830 C CA . LEU A 1 109 ? -2.963 1.438 9.404 1.00 87.38 109 LEU A CA 1
ATOM 831 C C . LEU A 1 109 ? -4.419 0.983 9.583 1.00 87.38 109 LEU A C 1
ATOM 833 O O . LEU A 1 109 ? -4.978 1.115 10.677 1.00 87.38 109 LEU A O 1
ATOM 837 N N . TYR A 1 110 ? -5.033 0.412 8.544 1.00 85.31 110 TYR A N 1
A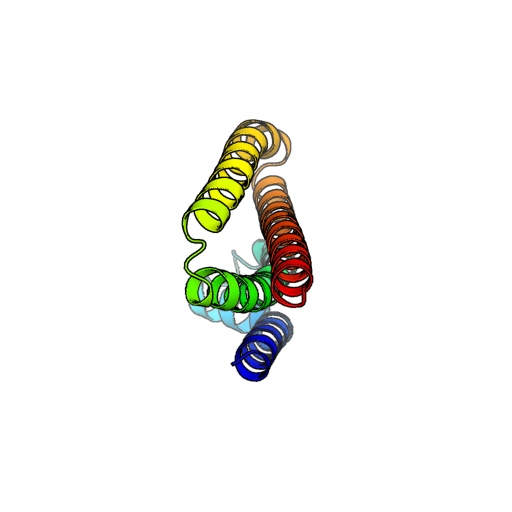TOM 838 C CA . TYR A 1 110 ? -6.388 -0.128 8.645 1.00 85.31 110 TYR A CA 1
ATOM 839 C C . TYR A 1 110 ? -6.459 -1.376 9.518 1.00 85.31 110 TYR A C 1
ATOM 841 O O . TYR A 1 110 ? -7.353 -1.459 10.361 1.00 85.31 110 TYR A O 1
ATOM 849 N N . THR A 1 111 ? -5.508 -2.300 9.386 1.00 85.25 111 THR A N 1
ATOM 850 C CA . THR A 1 111 ? -5.461 -3.507 10.223 1.00 85.25 111 THR A CA 1
ATOM 851 C C . THR A 1 111 ? -5.324 -3.140 11.703 1.00 85.25 111 THR A C 1
ATOM 853 O O . THR A 1 111 ? -6.104 -3.607 12.531 1.00 85.25 111 THR A O 1
ATOM 856 N N . GLY A 1 112 ? -4.401 -2.232 12.042 1.00 86.06 112 GLY A N 1
ATOM 857 C CA . GLY A 1 112 ? -4.219 -1.756 13.416 1.00 86.06 112 GLY A CA 1
ATOM 858 C C . GLY A 1 112 ? -5.461 -1.057 13.975 1.00 86.06 112 GLY A C 1
ATOM 859 O O . GLY A 1 112 ? -5.847 -1.293 15.120 1.00 86.06 112 GLY A O 1
ATOM 860 N N . SER A 1 113 ? -6.139 -0.257 13.149 1.00 83.94 113 SER A N 1
ATOM 861 C CA . SER A 1 113 ? -7.363 0.448 13.547 1.00 83.94 113 SER A CA 1
ATOM 862 C C . SER A 1 113 ? -8.530 -0.499 13.804 1.00 83.94 113 SER A C 1
ATOM 864 O O . SER A 1 113 ? -9.256 -0.309 14.775 1.00 83.94 113 SER A O 1
ATOM 866 N N . VAL A 1 114 ? -8.692 -1.543 12.985 1.00 84.50 114 VAL A N 1
ATOM 867 C CA . VAL A 1 114 ? -9.710 -2.583 13.199 1.00 84.50 114 VAL A CA 1
ATOM 868 C C . VAL A 1 114 ? -9.441 -3.363 14.485 1.00 84.50 114 VAL A C 1
ATOM 870 O O . VAL A 1 114 ? -10.367 -3.560 15.266 1.00 84.50 114 VAL A O 1
ATOM 873 N N . ILE A 1 115 ? -8.189 -3.754 14.746 1.00 84.06 115 ILE A N 1
ATOM 874 C CA . ILE A 1 115 ? -7.813 -4.455 15.986 1.00 84.06 115 ILE A CA 1
ATOM 875 C C . ILE A 1 115 ? -8.113 -3.584 17.212 1.00 84.06 115 ILE A C 1
ATOM 877 O O . ILE A 1 115 ? -8.682 -4.071 18.189 1.00 84.06 115 ILE A O 1
ATOM 881 N N . TYR A 1 116 ? -7.764 -2.295 17.160 1.00 84.25 116 TYR A N 1
ATOM 882 C CA . TYR A 1 116 ? -8.057 -1.358 18.242 1.00 84.25 116 TYR A CA 1
ATOM 883 C C . TYR A 1 116 ? -9.566 -1.208 18.477 1.00 84.25 116 TYR A C 1
ATOM 885 O O . TYR A 1 116 ? -10.013 -1.257 19.622 1.00 84.25 116 TYR A O 1
ATOM 893 N N . LEU A 1 117 ? -10.357 -1.088 17.405 1.00 82.56 117 LEU A N 1
ATOM 894 C CA . LEU A 1 117 ? -11.808 -0.936 17.510 1.00 82.56 117 LEU A CA 1
ATOM 895 C C . LEU A 1 117 ? -12.485 -2.188 18.076 1.00 82.56 117 LEU A C 1
ATOM 897 O O . LEU A 1 117 ? -13.296 -2.082 18.990 1.00 82.56 117 LEU A O 1
ATOM 901 N N . LEU A 1 118 ? -12.107 -3.375 17.592 1.00 80.88 118 LEU A N 1
ATOM 902 C CA . LEU A 1 118 ? -12.646 -4.647 18.082 1.00 80.88 118 LEU A CA 1
ATOM 903 C C . LEU A 1 118 ? -12.312 -4.885 19.558 1.00 80.88 118 LEU A C 1
ATOM 905 O O . LEU A 1 118 ? -13.119 -5.450 20.288 1.00 80.88 118 LEU A O 1
ATOM 909 N N . ARG A 1 119 ? -11.142 -4.426 20.018 1.00 77.31 119 ARG A N 1
ATOM 910 C CA . ARG A 1 119 ? -10.740 -4.529 21.426 1.00 77.31 119 ARG A CA 1
ATOM 911 C C . ARG A 1 119 ? -11.486 -3.543 22.333 1.00 77.31 119 ARG A C 1
ATOM 913 O O . ARG A 1 119 ? -11.583 -3.796 23.530 1.00 77.31 119 ARG A O 1
ATOM 920 N N . GLY A 1 120 ? -11.980 -2.435 21.779 1.00 65.75 120 GLY A N 1
ATOM 921 C CA . GLY A 1 120 ? -12.778 -1.434 22.491 1.00 65.75 120 GLY A CA 1
ATOM 922 C C . GLY A 1 120 ? -14.254 -1.809 22.642 1.00 65.75 120 GLY A C 1
ATOM 923 O O . GLY A 1 120 ? -14.827 -1.515 23.678 1.00 65.75 120 GLY A O 1
ATOM 924 N N . GLU A 1 121 ? -14.841 -2.488 21.652 1.00 60.28 121 GLU A N 1
ATOM 925 C CA . GLU A 1 121 ? -16.253 -2.929 21.665 1.00 60.28 121 GLU A CA 1
ATOM 926 C C . GLU A 1 121 ? -16.503 -4.176 22.542 1.00 60.28 121 GLU A C 1
ATOM 928 O O . GLU A 1 121 ? -17.645 -4.506 22.839 1.00 60.28 121 GLU A O 1
ATOM 933 N N . TRP A 1 122 ? -15.447 -4.894 22.948 1.00 53.59 122 TRP A N 1
ATOM 934 C CA . TRP A 1 122 ? -15.531 -6.057 23.853 1.00 53.59 122 TRP A CA 1
ATOM 935 C C . TRP A 1 122 ? -15.461 -5.696 25.353 1.00 53.59 122 TRP A C 1
ATOM 937 O O . TRP A 1 122 ? -15.458 -6.600 26.190 1.00 53.59 122 TRP A O 1
ATOM 947 N N . LYS A 1 123 ? -15.369 -4.408 25.702 1.00 47.03 123 LYS A N 1
ATOM 948 C CA . LYS A 1 123 ? -15.468 -3.901 27.081 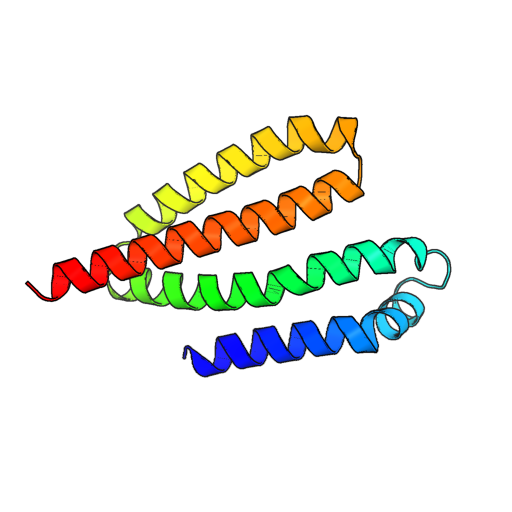1.00 47.03 123 LYS A CA 1
ATOM 949 C C . LYS A 1 123 ? -16.816 -3.238 27.304 1.00 47.03 123 LYS A C 1
ATOM 951 O O . LYS A 1 123 ? -17.339 -3.409 28.424 1.00 47.03 123 LYS A O 1
#